Protein AF-A0A963W3G0-F1 (afdb_monomer)

Sequence (109 aa):
GGFVLVPAMLYILGMSASVVVGTSLYQILFVTMATTMMHALTTKAVDILLAALLLIGSVTGAQLGARFAQKVSPVRLRLVLAVIVLLIAMRLAVGLGYRPDEIYTVMPL

Foldseek 3Di:
DCVVQQCCCCPVVVDDNVVSVVVVVVVCVVVVVVVVVVCCVPVVPDDPVVVVVCVVCVVVCVVVVVVVCVVDDPVVVVVVVVVVVVVVVVVVVVVVVDDDPDPDPDDDD

Radius of gyration: 18.79 Å; Cα contacts (8 Å, |Δi|>4): 23; chains: 1; bounding box: 39×35×51 Å

pLDDT: mean 82.78, std 11.28, range [47.34, 95.75]

Solvent-accessible surface area (backbone atoms only — not comparable to full-atom values): 6488 Å² total; per-residue (Å²): 117,59,88,63,51,50,54,44,40,45,73,74,68,64,45,56,71,69,56,52,54,51,56,50,52,55,52,47,52,56,52,50,51,54,53,50,52,52,47,45,72,74,67,64,75,70,57,63,67,61,48,49,53,49,49,56,51,48,56,52,49,50,55,53,48,52,60,50,56,72,75,46,58,70,68,59,55,51,50,53,52,52,52,54,52,50,52,52,51,49,51,50,57,49,56,74,72,44,81,73,93,73,91,70,89,78,78,81,131

Mean predicted aligned error: 9.64 Å

Secondary structure (DSSP, 8-state):
-HHHHHHHHHHTS---HHHHHHHHHHHHHHHHHHHHHHHHHHH----HHHHHHHHHHHHHHHHHHHHHHHHS-HHHHHHHHHHHHHHHHHHHHHHHHSPPS--------

Structure (mmCIF, N/CA/C/O backbone):
data_AF-A0A963W3G0-F1
#
_entry.id   AF-A0A963W3G0-F1
#
loop_
_atom_site.group_PDB
_atom_site.id
_atom_site.type_symbol
_atom_site.label_atom_id
_atom_site.label_alt_id
_atom_site.label_comp_id
_atom_site.label_asym_id
_atom_site.label_entity_id
_atom_site.label_seq_id
_atom_site.pdbx_PDB_ins_code
_atom_site.Cartn_x
_atom_site.Cartn_y
_atom_site.Cartn_z
_atom_site.occupancy
_atom_site.B_iso_or_equiv
_atom_site.auth_seq_id
_atom_site.auth_comp_id
_atom_site.auth_asym_id
_atom_site.auth_atom_id
_atom_site.pdbx_PDB_model_num
ATOM 1 N N . GLY A 1 1 ? 5.338 -6.762 1.435 1.00 49.53 1 GLY A N 1
ATOM 2 C CA . GLY A 1 1 ? 5.755 -7.316 2.741 1.00 49.53 1 GLY A CA 1
ATOM 3 C C . GLY A 1 1 ? 4.674 -7.254 3.813 1.00 49.53 1 GLY A C 1
ATOM 4 O O . GLY A 1 1 ? 4.449 -8.250 4.486 1.00 49.53 1 GLY A O 1
ATOM 5 N N . GLY A 1 2 ? 3.991 -6.114 3.982 1.00 62.75 2 GLY A N 1
ATOM 6 C CA . GLY A 1 2 ? 3.121 -5.870 5.145 1.00 62.75 2 GLY A CA 1
ATOM 7 C C . GLY A 1 2 ? 1.864 -6.740 5.281 1.00 62.75 2 GLY A C 1
ATOM 8 O O . GLY A 1 2 ? 1.450 -6.988 6.403 1.00 62.75 2 GLY A O 1
ATOM 9 N N . PHE A 1 3 ? 1.271 -7.249 4.193 1.00 66.12 3 PHE A N 1
ATOM 10 C CA . PHE A 1 3 ? 0.030 -8.042 4.286 1.00 66.12 3 PHE A CA 1
ATOM 11 C C . PHE A 1 3 ? 0.184 -9.326 5.117 1.00 66.12 3 PHE A C 1
ATOM 13 O O . PHE A 1 3 ? -0.758 -9.724 5.790 1.00 66.12 3 PHE A O 1
ATOM 20 N N . VAL A 1 4 ? 1.372 -9.939 5.114 1.00 74.00 4 VAL A N 1
ATOM 21 C CA . VAL A 1 4 ? 1.679 -11.126 5.935 1.00 74.00 4 VAL A CA 1
ATOM 22 C C . VAL A 1 4 ? 2.308 -10.722 7.270 1.00 74.00 4 VAL A C 1
ATOM 24 O O . VAL A 1 4 ? 1.971 -11.272 8.316 1.00 74.00 4 VAL A O 1
ATOM 27 N N . LEU A 1 5 ? 3.190 -9.720 7.248 1.00 75.69 5 LEU A N 1
ATOM 28 C CA . LEU A 1 5 ? 3.944 -9.292 8.425 1.00 75.69 5 LEU A CA 1
ATOM 29 C C . LEU A 1 5 ? 3.060 -8.617 9.490 1.00 75.69 5 LEU A C 1
ATOM 31 O O . LEU A 1 5 ? 3.245 -8.853 10.679 1.00 75.69 5 LEU A O 1
ATOM 35 N N . VAL A 1 6 ? 2.075 -7.810 9.079 1.00 77.75 6 VAL A N 1
ATOM 36 C CA . VAL A 1 6 ? 1.189 -7.073 9.996 1.00 77.75 6 VAL A CA 1
ATOM 37 C C . VAL A 1 6 ? 0.292 -8.023 10.809 1.00 77.75 6 VAL A C 1
ATOM 39 O O . VAL A 1 6 ? 0.267 -7.882 12.032 1.00 77.75 6 VAL A O 1
ATOM 42 N N . PRO A 1 7 ? -0.396 -9.024 10.214 1.00 72.69 7 PRO A N 1
ATOM 43 C CA . PRO A 1 7 ? -1.116 -10.039 10.982 1.00 72.69 7 PRO A CA 1
ATOM 44 C C . PRO A 1 7 ? -0.207 -10.868 11.890 1.00 72.69 7 PRO A C 1
ATOM 46 O O . PRO A 1 7 ? -0.580 -11.117 13.030 1.00 72.69 7 PRO A O 1
ATOM 49 N N . ALA A 1 8 ? 0.982 -11.266 11.425 1.00 82.69 8 ALA A N 1
ATOM 50 C CA . ALA A 1 8 ? 1.923 -12.020 12.251 1.00 82.69 8 ALA A CA 1
ATOM 51 C C . ALA A 1 8 ? 2.319 -11.226 13.508 1.00 82.69 8 ALA A C 1
ATOM 53 O O . ALA A 1 8 ? 2.264 -11.735 14.622 1.00 82.69 8 ALA A O 1
ATOM 54 N N . MET A 1 9 ? 2.632 -9.941 13.358 1.00 80.50 9 MET A N 1
ATOM 55 C CA . MET A 1 9 ? 2.996 -9.079 14.482 1.00 80.50 9 MET A CA 1
ATOM 56 C C . MET A 1 9 ? 1.834 -8.792 15.446 1.00 80.50 9 MET A C 1
ATOM 58 O O . MET A 1 9 ? 2.045 -8.737 16.656 1.00 80.50 9 MET A O 1
ATOM 62 N N . LEU A 1 10 ? 0.612 -8.639 14.929 1.00 79.62 10 LEU A N 1
ATOM 63 C CA . LEU A 1 10 ? -0.584 -8.408 15.745 1.00 79.62 10 LEU A CA 1
ATOM 64 C C . LEU A 1 10 ? -1.047 -9.666 16.489 1.00 79.62 10 LEU A C 1
ATOM 66 O O . LEU A 1 10 ? -1.364 -9.592 17.671 1.00 79.62 10 LEU A O 1
ATOM 70 N N . TYR A 1 11 ? -1.117 -10.807 15.799 1.00 79.38 11 TYR A N 1
ATOM 71 C CA . TYR A 1 11 ? -1.725 -12.027 16.337 1.00 79.38 11 TYR A CA 1
ATOM 72 C C . TYR A 1 11 ? -0.720 -12.980 16.989 1.00 79.38 11 TYR A C 1
ATOM 74 O O . TYR A 1 11 ? -1.096 -13.670 17.929 1.00 79.38 11 TYR A O 1
ATOM 82 N N . ILE A 1 12 ? 0.533 -13.034 16.516 1.00 83.19 12 ILE A N 1
ATOM 83 C CA . ILE A 1 12 ? 1.558 -13.955 17.049 1.00 83.19 12 ILE A CA 1
ATOM 84 C C . ILE A 1 12 ? 2.390 -13.268 18.135 1.00 83.19 12 ILE A C 1
ATOM 86 O O . ILE A 1 12 ? 2.603 -13.837 19.198 1.00 83.19 12 ILE A O 1
ATOM 90 N N . LEU A 1 13 ? 2.852 -12.040 17.879 1.00 80.31 13 LEU A N 1
ATOM 91 C CA . LEU A 1 13 ? 3.719 -11.289 18.802 1.00 80.31 13 LEU A CA 1
ATOM 92 C C . LEU A 1 13 ? 2.944 -10.414 19.803 1.00 80.31 13 LEU A C 1
ATOM 94 O O . LEU A 1 13 ? 3.548 -9.881 20.729 1.00 80.31 13 LEU A O 1
ATOM 98 N N . GLY A 1 14 ? 1.629 -10.243 19.625 1.00 77.31 14 GLY A N 1
ATOM 99 C CA . GLY A 1 14 ? 0.771 -9.491 20.552 1.00 77.31 14 GLY A CA 1
ATOM 100 C C . GLY A 1 14 ? 1.100 -7.997 20.671 1.00 77.31 14 GLY A C 1
ATOM 101 O O . GLY A 1 14 ? 0.722 -7.360 21.653 1.00 77.31 14 GLY A O 1
ATOM 102 N N . MET A 1 15 ? 1.818 -7.419 19.702 1.00 82.75 15 MET A N 1
ATOM 103 C CA . MET A 1 15 ? 2.184 -6.001 19.727 1.00 82.75 15 MET A CA 1
ATOM 104 C C . MET A 1 15 ? 0.981 -5.100 19.420 1.00 82.75 15 MET A C 1
ATOM 106 O O . MET A 1 15 ? 0.103 -5.447 18.628 1.00 82.75 15 MET A O 1
ATOM 110 N N . SER A 1 16 ? 0.961 -3.897 20.000 1.00 80.88 16 SER A N 1
ATOM 111 C CA . SER A 1 16 ? -0.076 -2.904 19.710 1.00 80.88 16 SER A CA 1
ATOM 112 C C . SER A 1 16 ? -0.006 -2.433 18.252 1.00 80.88 16 SER A C 1
ATOM 114 O O . SER A 1 16 ? 1.069 -2.274 17.668 1.00 80.88 16 SER A O 1
ATOM 116 N N . ALA A 1 17 ? -1.170 -2.184 17.645 1.00 77.44 17 ALA A N 1
ATOM 117 C CA . ALA A 1 17 ? -1.266 -1.870 16.217 1.00 77.44 17 ALA A CA 1
ATOM 118 C C . ALA A 1 17 ? -0.448 -0.639 15.794 1.00 77.44 17 ALA A C 1
ATOM 120 O O . ALA A 1 17 ? 0.096 -0.616 14.693 1.00 77.44 17 ALA A O 1
ATOM 121 N N . SER A 1 18 ? -0.313 0.360 16.668 1.00 77.69 18 SER A N 1
ATOM 1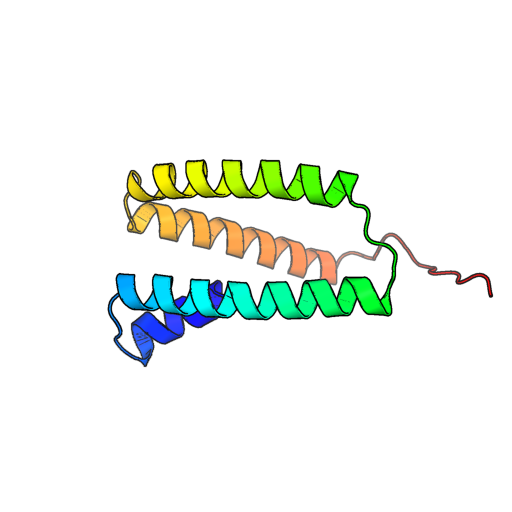22 C CA . SER A 1 18 ? 0.508 1.548 16.412 1.00 77.69 18 SER A CA 1
ATOM 123 C C . SER A 1 18 ? 1.997 1.216 16.279 1.00 77.69 18 SER A C 1
ATOM 125 O O . SER A 1 18 ? 2.659 1.741 15.384 1.00 77.69 18 SER A O 1
ATOM 127 N N . VAL A 1 19 ? 2.515 0.309 17.112 1.00 84.00 19 VAL A N 1
ATOM 128 C CA . VAL A 1 19 ? 3.923 -0.115 17.079 1.00 84.00 19 VAL A CA 1
ATOM 129 C C . VAL A 1 19 ? 4.208 -0.927 15.817 1.00 84.00 19 VAL A C 1
ATOM 131 O O . VAL A 1 19 ? 5.201 -0.672 15.143 1.00 84.00 19 VAL A O 1
ATOM 134 N N . VAL A 1 20 ? 3.304 -1.836 15.438 1.00 85.12 20 VAL A N 1
ATOM 135 C CA . VAL A 1 20 ? 3.431 -2.667 14.224 1.00 85.12 20 VAL A CA 1
ATOM 136 C C . VAL A 1 20 ? 3.475 -1.825 12.946 1.00 85.12 20 VAL A C 1
ATOM 138 O O . VAL A 1 20 ? 4.262 -2.092 12.033 1.00 85.12 20 VAL A O 1
ATOM 141 N N . VAL A 1 21 ? 2.637 -0.790 12.863 1.00 83.19 21 VAL A N 1
ATOM 142 C CA . VAL A 1 21 ? 2.637 0.117 11.707 1.00 83.19 21 VAL A CA 1
ATOM 143 C C . VAL A 1 21 ? 3.958 0.887 11.633 1.00 83.19 21 VAL A C 1
ATOM 145 O O . VAL A 1 21 ? 4.552 0.965 10.561 1.00 83.19 21 VAL A O 1
ATOM 148 N N . GLY A 1 22 ? 4.462 1.396 12.761 1.00 85.88 22 GLY A N 1
ATOM 149 C CA . GLY A 1 22 ? 5.737 2.114 12.800 1.00 85.88 22 GLY A CA 1
ATOM 150 C C . GLY A 1 22 ? 6.937 1.248 12.399 1.00 85.88 22 GLY A C 1
ATOM 151 O O . GLY A 1 22 ? 7.717 1.637 11.529 1.00 85.88 22 GLY A O 1
ATOM 152 N N . THR A 1 23 ? 7.068 0.052 12.983 1.00 88.88 23 THR A N 1
ATOM 153 C CA . THR A 1 23 ? 8.205 -0.851 12.722 1.00 88.88 23 THR A CA 1
ATOM 154 C C . THR A 1 23 ? 8.233 -1.347 11.278 1.00 88.88 23 THR A C 1
ATOM 156 O O . THR A 1 23 ? 9.293 -1.377 10.651 1.00 88.88 23 THR A O 1
ATOM 159 N N . SER A 1 24 ? 7.071 -1.682 10.715 1.00 85.75 24 SER A N 1
ATOM 160 C CA . SER A 1 24 ? 6.974 -2.133 9.325 1.00 85.75 24 SER A CA 1
ATOM 161 C C . SER A 1 24 ? 7.271 -1.019 8.317 1.00 85.75 24 SER A C 1
ATOM 163 O O . SER A 1 24 ? 7.955 -1.277 7.328 1.00 85.75 24 SER A O 1
ATOM 165 N N . LEU A 1 25 ? 6.830 0.220 8.565 1.00 87.69 25 LEU A N 1
ATOM 166 C CA . LEU A 1 25 ? 7.164 1.364 7.708 1.00 87.69 25 LEU A CA 1
ATOM 167 C C . LEU A 1 25 ? 8.664 1.664 7.718 1.00 87.69 25 LEU A C 1
ATOM 169 O O . LEU A 1 25 ? 9.248 1.871 6.654 1.00 87.69 25 LEU A O 1
ATOM 173 N N . TYR A 1 26 ? 9.291 1.622 8.895 1.00 90.25 26 TYR A N 1
ATOM 174 C CA . TYR A 1 26 ? 10.738 1.773 9.021 1.00 90.25 26 TYR A CA 1
ATOM 175 C C . TYR A 1 26 ? 11.477 0.707 8.205 1.00 90.25 26 TYR A C 1
ATOM 177 O O . TYR A 1 26 ? 12.308 1.034 7.362 1.00 90.25 26 TYR A O 1
ATOM 185 N N . GLN A 1 27 ? 11.118 -0.569 8.375 1.00 91.00 27 GLN A N 1
ATOM 186 C CA . GLN A 1 27 ? 11.711 -1.664 7.607 1.00 91.00 27 GLN A CA 1
ATOM 187 C C . GLN A 1 27 ? 11.540 -1.461 6.091 1.00 91.00 27 GLN A C 1
ATOM 189 O O . GLN A 1 27 ? 12.496 -1.619 5.331 1.00 91.00 27 GLN A O 1
ATOM 194 N N . ILE A 1 28 ? 10.328 -1.126 5.638 1.00 90.31 28 ILE A N 1
ATOM 195 C CA . ILE A 1 28 ? 10.027 -0.944 4.213 1.00 90.31 28 ILE A CA 1
ATOM 196 C C . ILE A 1 28 ? 10.878 0.181 3.622 1.00 90.31 28 ILE A C 1
ATOM 198 O O . ILE A 1 28 ? 11.381 0.016 2.513 1.00 90.31 28 ILE A O 1
ATOM 202 N N . LEU A 1 29 ? 11.098 1.282 4.344 1.00 91.62 29 LEU A N 1
ATOM 203 C CA . LEU A 1 29 ? 11.931 2.392 3.876 1.00 91.62 29 LEU A CA 1
ATOM 204 C C . LEU A 1 29 ? 13.364 1.939 3.563 1.00 91.62 29 LEU A C 1
ATOM 206 O O . LEU A 1 29 ? 13.869 2.209 2.476 1.00 91.62 29 LEU A O 1
ATOM 210 N N . PHE A 1 30 ? 14.001 1.188 4.463 1.00 93.50 30 PHE A N 1
ATOM 211 C CA . PHE A 1 30 ? 15.366 0.699 4.233 1.00 93.50 30 PHE A CA 1
ATOM 212 C C . PHE A 1 30 ? 15.435 -0.328 3.100 1.00 93.50 30 PHE A C 1
ATOM 214 O O . PHE A 1 30 ? 16.316 -0.253 2.245 1.00 93.50 30 PHE A O 1
ATOM 221 N N . VAL A 1 31 ? 14.482 -1.263 3.053 1.00 92.44 31 VAL A N 1
ATOM 222 C CA . VAL A 1 31 ? 14.435 -2.291 2.002 1.00 92.44 31 VAL A CA 1
ATOM 223 C C . VAL A 1 31 ? 14.206 -1.662 0.626 1.00 92.44 31 VAL A C 1
ATOM 225 O O . VAL A 1 31 ? 14.880 -2.022 -0.339 1.00 92.44 31 VAL A O 1
ATOM 228 N N . THR A 1 32 ? 13.278 -0.710 0.519 1.00 91.00 32 THR A N 1
ATOM 229 C CA . THR A 1 32 ? 12.981 -0.019 -0.74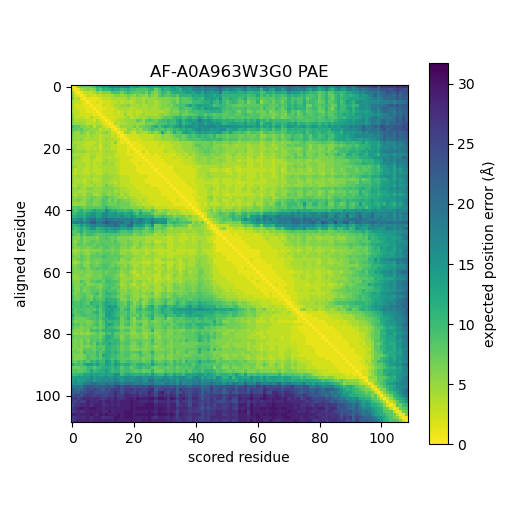6 1.00 91.00 32 THR A CA 1
ATOM 230 C C . THR A 1 32 ? 14.144 0.854 -1.200 1.00 91.00 32 THR A C 1
ATOM 232 O O . THR A 1 32 ? 14.484 0.835 -2.379 1.00 91.00 32 THR A O 1
ATOM 235 N N . MET A 1 33 ? 14.828 1.544 -0.284 1.00 91.62 33 MET A N 1
ATOM 236 C CA . MET A 1 33 ? 16.034 2.311 -0.606 1.00 91.62 33 MET A CA 1
ATOM 237 C C . MET A 1 33 ? 17.155 1.412 -1.147 1.00 91.62 33 MET A C 1
ATOM 239 O O . MET A 1 33 ? 17.700 1.686 -2.216 1.00 91.62 33 MET A O 1
ATOM 243 N N . ALA A 1 34 ? 17.462 0.308 -0.457 1.00 92.94 34 ALA A N 1
ATOM 244 C CA . ALA A 1 34 ? 18.506 -0.624 -0.879 1.00 92.94 34 ALA A CA 1
ATOM 245 C C . ALA A 1 34 ? 18.190 -1.271 -2.237 1.00 92.94 34 ALA A C 1
ATOM 247 O O . ALA A 1 34 ? 19.050 -1.322 -3.115 1.00 92.94 34 ALA A O 1
ATOM 248 N N . THR A 1 35 ? 16.948 -1.721 -2.438 1.00 90.00 35 THR A N 1
ATOM 249 C CA . THR A 1 35 ? 16.508 -2.313 -3.714 1.00 90.00 35 THR A CA 1
ATOM 250 C C . THR A 1 35 ? 16.508 -1.299 -4.854 1.00 90.00 35 THR A C 1
ATOM 252 O O . THR A 1 35 ? 16.965 -1.629 -5.945 1.00 90.00 35 THR A O 1
ATOM 255 N N . THR A 1 36 ? 16.093 -0.054 -4.605 1.00 89.44 36 THR A N 1
ATOM 256 C CA . THR A 1 36 ? 16.135 1.025 -5.607 1.00 89.44 36 THR A CA 1
ATOM 257 C C . THR A 1 36 ? 17.571 1.344 -6.011 1.00 89.44 36 THR A C 1
ATOM 259 O O . THR A 1 36 ? 17.868 1.430 -7.199 1.00 89.44 36 THR A O 1
ATOM 262 N N . MET A 1 37 ? 18.485 1.460 -5.044 1.00 88.75 37 MET A N 1
ATOM 263 C CA . MET A 1 37 ? 19.897 1.722 -5.324 1.00 88.75 37 MET A CA 1
ATOM 264 C C . MET A 1 37 ? 20.545 0.563 -6.092 1.00 88.75 37 MET A C 1
ATOM 266 O O . MET A 1 37 ? 21.212 0.787 -7.098 1.00 88.75 37 MET A O 1
ATOM 270 N N . MET A 1 38 ? 20.286 -0.682 -5.682 1.00 89.25 38 MET A N 1
ATOM 271 C CA . MET A 1 38 ? 20.735 -1.879 -6.404 1.00 89.25 38 MET A CA 1
ATOM 272 C C . MET A 1 38 ? 20.208 -1.909 -7.843 1.00 89.25 38 MET A C 1
ATOM 274 O O . MET A 1 38 ? 20.958 -2.215 -8.769 1.00 89.25 38 MET A O 1
ATOM 278 N N . HIS A 1 39 ? 18.939 -1.559 -8.055 1.00 87.00 39 HIS A N 1
ATOM 279 C CA . HIS A 1 39 ? 18.337 -1.517 -9.386 1.00 87.00 39 HIS A CA 1
ATOM 280 C C . HIS A 1 39 ? 18.950 -0.412 -10.259 1.00 87.00 39 HIS A C 1
ATOM 282 O O . HIS A 1 39 ? 19.310 -0.660 -11.411 1.00 87.00 39 HIS A O 1
ATOM 288 N N . ALA A 1 40 ? 19.162 0.776 -9.687 1.00 85.50 40 ALA A N 1
ATOM 289 C CA . ALA A 1 40 ? 19.793 1.900 -10.370 1.00 85.50 40 ALA A CA 1
ATOM 290 C C . ALA A 1 40 ? 21.230 1.585 -10.816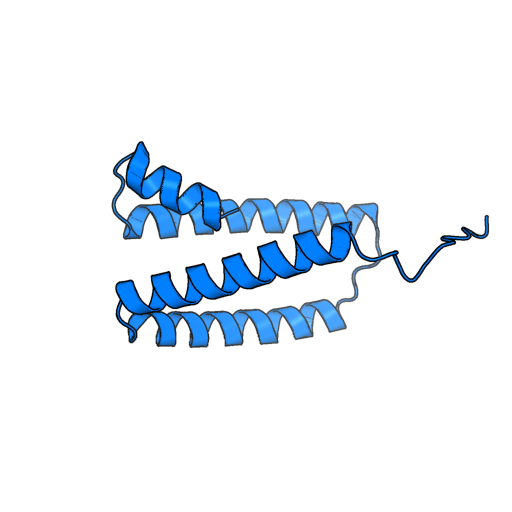 1.00 85.50 40 ALA A C 1
ATOM 292 O O . ALA A 1 40 ? 21.626 1.941 -11.925 1.00 85.50 40 ALA A O 1
ATOM 293 N N . LEU A 1 41 ? 21.996 0.880 -9.978 1.00 84.50 41 LEU A N 1
ATOM 294 C CA . LEU A 1 41 ? 23.390 0.531 -10.260 1.00 84.50 41 LEU A CA 1
ATOM 295 C C . LEU A 1 41 ? 23.533 -0.634 -11.250 1.00 84.50 41 LEU A C 1
ATOM 297 O O . LEU A 1 41 ? 24.435 -0.607 -12.086 1.00 84.50 41 LEU A O 1
ATOM 301 N N . THR A 1 42 ? 22.664 -1.646 -11.170 1.00 82.69 42 THR A N 1
ATOM 302 C CA . THR A 1 42 ? 22.747 -2.844 -12.027 1.00 82.69 42 THR A CA 1
ATOM 303 C C . THR A 1 42 ? 22.141 -2.621 -13.405 1.00 82.69 42 THR A C 1
ATOM 305 O O . THR A 1 42 ? 22.745 -2.988 -14.407 1.00 82.69 42 THR A O 1
ATOM 308 N N . THR A 1 43 ? 20.958 -2.007 -13.468 1.00 78.06 43 THR A N 1
ATOM 309 C CA . THR A 1 43 ? 20.171 -1.923 -14.707 1.00 78.06 43 THR A CA 1
ATOM 310 C C . THR A 1 43 ? 20.435 -0.612 -15.454 1.00 78.06 43 THR A C 1
ATOM 312 O O . THR A 1 43 ? 20.209 -0.546 -16.657 1.00 78.06 43 THR A O 1
ATOM 315 N N . LYS A 1 44 ? 20.925 0.438 -14.766 1.00 72.81 44 LYS A N 1
ATOM 316 C CA . LYS A 1 44 ? 21.208 1.798 -15.291 1.00 72.81 44 LYS A CA 1
ATOM 317 C C . LYS A 1 44 ? 20.061 2.480 -16.065 1.00 72.81 44 LYS A C 1
ATOM 319 O O . LYS A 1 44 ? 20.226 3.603 -16.527 1.00 72.81 44 LYS A O 1
ATOM 324 N N . ALA A 1 45 ? 18.892 1.852 -16.158 1.00 72.19 45 ALA A N 1
ATOM 325 C CA . ALA A 1 45 ? 17.703 2.325 -16.857 1.00 72.19 45 ALA A CA 1
ATOM 326 C C . ALA A 1 45 ? 16.710 2.967 -15.876 1.00 72.19 45 ALA A C 1
ATOM 328 O O . ALA A 1 45 ? 15.566 2.535 -15.753 1.00 72.19 45 ALA A O 1
ATOM 329 N N . VAL A 1 46 ? 17.159 3.977 -15.125 1.00 77.38 46 VAL A N 1
ATOM 330 C CA . VAL A 1 46 ? 16.260 4.738 -14.247 1.00 77.38 46 VAL A CA 1
ATOM 331 C C . VAL A 1 46 ? 15.709 5.925 -15.021 1.00 77.38 46 VAL A C 1
ATOM 333 O O . VAL A 1 46 ? 16.406 6.916 -15.234 1.00 77.38 46 VAL A O 1
ATOM 336 N N . ASP A 1 47 ? 14.444 5.833 -15.419 1.00 88.25 47 ASP A N 1
ATOM 337 C CA . ASP A 1 47 ? 13.711 6.978 -15.949 1.00 88.25 47 ASP A CA 1
ATOM 338 C C . ASP A 1 47 ? 13.329 7.916 -14.794 1.00 88.25 47 ASP A C 1
ATOM 340 O O . ASP A 1 47 ? 12.423 7.647 -14.000 1.00 88.25 47 ASP A O 1
ATOM 344 N N . ILE A 1 48 ? 14.060 9.025 -14.694 1.00 86.12 48 ILE A N 1
ATOM 345 C CA . ILE A 1 48 ? 13.883 10.029 -13.642 1.00 86.12 48 ILE A CA 1
ATOM 346 C C . ILE A 1 48 ? 12.534 10.747 -13.765 1.00 86.12 48 ILE A C 1
ATOM 348 O O . ILE A 1 48 ? 11.945 11.104 -12.744 1.00 86.12 48 ILE A O 1
ATOM 352 N N . LEU A 1 49 ? 12.015 10.936 -14.982 1.00 91.44 49 LEU A N 1
ATOM 353 C CA . LEU A 1 49 ? 10.721 11.581 -15.189 1.00 91.44 49 LEU A CA 1
ATOM 354 C C . LEU A 1 49 ? 9.593 10.672 -14.697 1.00 91.44 49 LEU A C 1
ATOM 356 O O . LEU A 1 49 ? 8.730 11.117 -13.938 1.00 91.44 49 LEU A O 1
ATOM 360 N N . LEU A 1 50 ? 9.632 9.391 -15.069 1.00 90.62 50 LEU A N 1
ATOM 361 C CA . LEU A 1 50 ? 8.669 8.408 -14.577 1.00 90.62 50 LEU A CA 1
ATOM 362 C C . LEU A 1 50 ? 8.765 8.257 -13.054 1.00 90.62 50 LEU A C 1
ATOM 364 O O . LEU A 1 50 ? 7.740 8.253 -12.372 1.00 90.62 50 LEU A O 1
ATOM 368 N N . ALA A 1 51 ? 9.981 8.197 -12.506 1.00 89.06 51 ALA A N 1
ATOM 369 C CA . ALA A 1 51 ? 10.197 8.139 -11.064 1.00 89.06 51 ALA A CA 1
ATOM 370 C C . ALA A 1 51 ? 9.598 9.360 -10.346 1.00 89.06 51 ALA A C 1
ATOM 372 O O . ALA A 1 51 ? 8.916 9.199 -9.334 1.00 89.06 51 ALA A O 1
ATOM 373 N N . ALA A 1 52 ? 9.784 10.569 -10.882 1.00 91.12 52 ALA A N 1
ATOM 374 C CA . ALA A 1 52 ? 9.209 11.789 -10.322 1.00 91.12 52 ALA A CA 1
ATOM 375 C C . ALA A 1 52 ? 7.671 11.776 -10.362 1.00 91.12 52 ALA A C 1
ATOM 377 O O . ALA A 1 52 ? 7.025 12.078 -9.356 1.00 91.12 52 ALA A O 1
ATOM 378 N N . LEU A 1 53 ? 7.074 11.366 -11.487 1.00 94.56 53 LEU A N 1
ATOM 379 C CA . LEU A 1 53 ? 5.620 11.238 -11.623 1.00 94.56 53 LEU A CA 1
ATOM 380 C C . LEU A 1 53 ? 5.044 10.217 -10.631 1.00 94.56 53 LEU A C 1
ATOM 382 O O . LEU A 1 53 ? 4.049 10.494 -9.955 1.00 94.56 53 LEU A O 1
ATOM 386 N N . LEU A 1 54 ? 5.698 9.060 -10.492 1.00 93.56 54 LEU A N 1
ATOM 387 C CA . LEU A 1 54 ? 5.307 8.023 -9.539 1.00 93.56 54 LEU A CA 1
ATOM 388 C C . LEU A 1 54 ? 5.470 8.485 -8.090 1.00 93.56 54 LEU A C 1
ATOM 390 O O . LEU A 1 54 ? 4.609 8.185 -7.265 1.00 93.56 54 LEU A O 1
ATOM 394 N N . LEU A 1 55 ? 6.522 9.238 -7.761 1.00 92.38 55 LEU A N 1
ATOM 395 C CA . LEU A 1 55 ? 6.710 9.805 -6.423 1.00 92.38 55 LEU A CA 1
ATOM 396 C C . LEU A 1 55 ? 5.586 10.778 -6.069 1.00 92.38 55 LEU A C 1
ATOM 398 O O . LEU A 1 55 ? 4.967 10.635 -5.018 1.00 92.38 55 LEU A O 1
ATOM 402 N N . ILE A 1 56 ? 5.261 11.719 -6.956 1.00 95.75 56 ILE A N 1
ATOM 403 C CA . ILE A 1 56 ? 4.191 12.695 -6.709 1.00 95.75 56 ILE A CA 1
ATOM 404 C C . ILE A 1 56 ? 2.842 11.981 -6.549 1.00 95.75 56 ILE A C 1
ATOM 406 O O . ILE A 1 56 ? 2.120 12.225 -5.576 1.00 95.75 56 ILE A O 1
ATOM 410 N N . GLY A 1 57 ? 2.517 11.064 -7.463 1.00 95.56 57 GLY A N 1
ATOM 411 C CA . GLY A 1 57 ? 1.274 10.296 -7.419 1.00 95.56 57 GLY A CA 1
ATOM 412 C C . GLY A 1 57 ? 1.163 9.409 -6.176 1.00 95.56 57 GLY A C 1
ATOM 413 O O . GLY A 1 57 ? 0.136 9.424 -5.498 1.00 95.56 57 GLY A O 1
ATOM 414 N N . SER A 1 58 ? 2.227 8.678 -5.832 1.00 93.19 58 SER A N 1
ATOM 415 C CA . SER A 1 58 ? 2.238 7.765 -4.682 1.00 93.19 58 SER A CA 1
ATOM 416 C C . SER A 1 58 ? 2.183 8.505 -3.349 1.00 93.19 58 SER A C 1
ATOM 418 O O . SER A 1 58 ? 1.397 8.120 -2.488 1.00 93.19 58 SER A O 1
ATOM 420 N N . VAL A 1 59 ? 2.940 9.593 -3.178 1.00 93.94 59 VAL A N 1
ATOM 421 C CA . VAL A 1 59 ? 2.941 10.388 -1.941 1.00 93.94 59 VAL A CA 1
ATOM 422 C C . VAL A 1 59 ? 1.585 11.055 -1.729 1.00 93.94 59 VAL A C 1
ATOM 424 O O . VAL A 1 59 ? 1.044 11.022 -0.622 1.00 93.94 59 VAL A O 1
ATOM 427 N N . THR A 1 60 ? 1.002 11.620 -2.785 1.00 95.69 60 THR A N 1
ATOM 428 C CA . THR A 1 60 ? -0.307 12.280 -2.700 1.00 95.69 60 THR A CA 1
ATOM 429 C C . THR A 1 60 ? -1.412 11.250 -2.452 1.00 95.69 60 THR A C 1
ATOM 431 O O . THR A 1 60 ? -2.213 11.401 -1.529 1.00 95.69 60 THR A O 1
ATOM 434 N N . GLY A 1 61 ? -1.407 10.145 -3.203 1.00 94.44 61 GLY A N 1
ATOM 435 C CA . GLY A 1 61 ? -2.359 9.048 -3.042 1.00 94.44 61 GLY A CA 1
ATOM 436 C C . GLY A 1 61 ? -2.278 8.376 -1.670 1.00 94.44 61 GLY A C 1
ATOM 437 O O . GLY A 1 6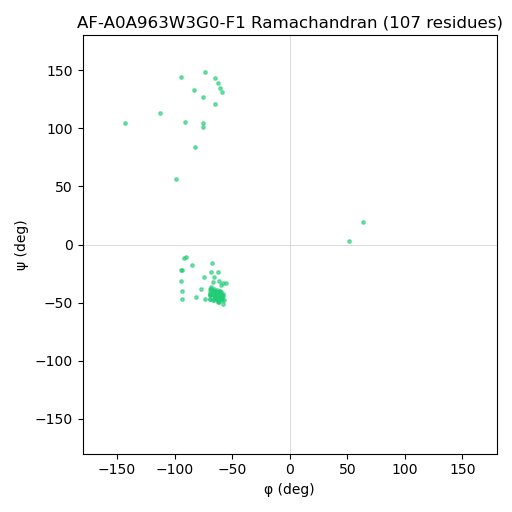1 ? -3.312 8.132 -1.050 1.00 94.44 61 GLY A O 1
ATOM 438 N N . ALA A 1 62 ? -1.073 8.133 -1.146 1.00 90.75 62 ALA A N 1
ATOM 439 C CA . ALA A 1 62 ? -0.876 7.533 0.172 1.00 90.75 62 ALA A CA 1
ATOM 440 C C . ALA A 1 62 ? -1.383 8.443 1.297 1.00 90.75 62 ALA A C 1
ATOM 442 O O . ALA A 1 62 ? -2.037 7.962 2.222 1.00 90.75 62 ALA A O 1
ATOM 443 N N . GLN A 1 63 ? -1.144 9.756 1.210 1.00 93.62 63 GLN A N 1
ATOM 444 C CA . GLN A 1 63 ? -1.637 10.712 2.203 1.00 93.62 63 GLN A CA 1
ATOM 445 C C . GLN A 1 63 ? -3.167 10.810 2.206 1.00 93.62 63 GLN A C 1
ATOM 447 O O . GLN A 1 63 ? -3.788 10.729 3.271 1.00 93.62 63 GLN A O 1
ATOM 452 N N . LEU A 1 64 ? -3.792 10.949 1.029 1.00 94.12 64 LEU A N 1
ATOM 453 C CA . LEU A 1 64 ? -5.254 10.962 0.927 1.00 94.12 64 LEU A CA 1
ATOM 454 C C . LEU A 1 64 ? -5.857 9.625 1.371 1.00 94.12 64 LEU A C 1
ATOM 456 O O . LEU A 1 64 ? -6.820 9.611 2.138 1.00 94.12 64 LEU A O 1
ATOM 460 N N . GLY A 1 65 ? -5.266 8.511 0.941 1.00 89.44 65 GLY A N 1
ATOM 461 C CA . GLY A 1 65 ? -5.690 7.165 1.308 1.00 89.44 65 GLY A CA 1
ATOM 462 C C . GLY A 1 65 ? -5.618 6.924 2.813 1.00 89.44 65 GLY A C 1
ATOM 463 O O . GLY A 1 65 ? -6.586 6.440 3.393 1.00 89.44 65 GLY A O 1
ATOM 464 N N . ALA A 1 66 ? -4.528 7.329 3.473 1.00 87.81 66 ALA A N 1
ATOM 465 C CA . ALA A 1 66 ? -4.380 7.212 4.924 1.00 87.81 66 ALA A CA 1
ATOM 466 C C . ALA A 1 66 ? -5.434 8.040 5.673 1.00 87.81 66 ALA A C 1
ATOM 468 O O . ALA A 1 66 ? -6.072 7.541 6.602 1.00 87.81 66 ALA A O 1
ATOM 469 N N . ARG A 1 67 ? -5.682 9.281 5.233 1.00 89.94 67 ARG A N 1
ATOM 470 C CA . ARG A 1 67 ? -6.729 10.136 5.813 1.00 89.94 67 ARG A CA 1
ATOM 471 C C . ARG A 1 67 ? -8.125 9.552 5.635 1.00 89.94 67 ARG A C 1
ATOM 473 O O . ARG A 1 67 ? -8.946 9.649 6.544 1.00 89.94 67 ARG A O 1
ATOM 480 N N . PHE A 1 68 ? -8.408 8.957 4.481 1.00 89.25 68 PHE A N 1
ATOM 481 C CA . PHE A 1 68 ? -9.687 8.301 4.233 1.00 89.25 68 PHE A CA 1
ATOM 482 C C . PHE A 1 68 ? -9.836 7.024 5.069 1.00 89.25 68 PHE A C 1
ATOM 484 O O . PHE A 1 68 ? -10.865 6.825 5.708 1.00 89.25 68 PHE A O 1
ATOM 491 N N . ALA A 1 69 ? -8.786 6.204 5.144 1.00 85.25 69 ALA A N 1
ATOM 492 C CA . ALA A 1 69 ? -8.772 4.962 5.910 1.00 85.25 69 ALA A CA 1
ATOM 493 C C . ALA A 1 69 ? -9.031 5.186 7.409 1.00 85.25 69 ALA A C 1
ATOM 495 O O . ALA A 1 69 ? -9.709 4.373 8.028 1.00 85.25 69 ALA A O 1
ATOM 496 N N . GLN A 1 70 ? -8.564 6.304 7.978 1.00 85.19 70 GLN A N 1
ATOM 497 C CA . GLN A 1 70 ? -8.838 6.670 9.374 1.00 85.19 70 GLN A CA 1
ATOM 498 C C . GLN A 1 70 ? -10.306 7.044 9.642 1.00 85.19 70 GLN A C 1
ATOM 500 O O . GLN A 1 70 ? -10.760 6.934 10.777 1.00 85.19 70 GLN A O 1
ATOM 505 N N . LYS A 1 71 ? -11.059 7.482 8.622 1.00 87.81 71 LYS A N 1
ATOM 506 C CA . LYS A 1 71 ? -12.484 7.841 8.754 1.00 87.81 71 LYS A CA 1
ATOM 507 C C . LYS A 1 71 ? -13.423 6.639 8.623 1.00 87.81 71 LYS A C 1
ATOM 509 O O . LYS A 1 71 ? -14.590 6.730 8.994 1.00 87.81 71 LYS A O 1
ATOM 514 N N . VAL A 1 72 ? -12.943 5.531 8.063 1.00 85.88 72 VAL A N 1
ATOM 515 C CA . VAL A 1 72 ? -13.735 4.319 7.822 1.00 85.88 72 VAL A CA 1
ATOM 516 C C . VAL A 1 72 ? -13.563 3.354 8.992 1.00 85.88 72 VAL A C 1
ATOM 518 O O . VAL A 1 72 ? -12.482 3.232 9.561 1.00 85.88 72 VAL A O 1
ATOM 521 N N . SER A 1 73 ? -14.625 2.630 9.358 1.00 88.44 73 SER A N 1
ATOM 522 C CA . SER A 1 73 ? -14.527 1.650 10.439 1.00 88.44 73 SER A CA 1
ATOM 523 C C . SER A 1 73 ? -13.524 0.531 10.093 1.00 88.44 73 SER A C 1
ATOM 525 O O . SER A 1 73 ? -13.544 0.016 8.967 1.00 88.44 73 SER A O 1
ATOM 527 N N . PRO A 1 74 ? -12.684 0.084 11.050 1.00 79.31 74 PRO A N 1
ATOM 528 C CA . PRO A 1 74 ? -11.664 -0.942 10.803 1.00 79.31 74 PRO A CA 1
ATOM 529 C C . PRO A 1 74 ? -12.229 -2.242 10.215 1.00 79.31 74 PRO A C 1
ATOM 531 O O . PRO A 1 74 ? -11.5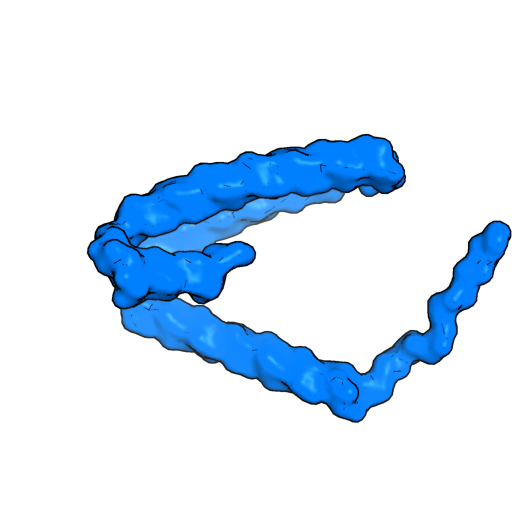83 -2.893 9.396 1.00 79.31 74 PRO A O 1
ATOM 534 N N . VAL A 1 75 ? -13.460 -2.598 10.599 1.00 86.19 75 VAL A N 1
ATOM 535 C CA . VAL A 1 75 ? -14.172 -3.784 10.100 1.00 86.19 75 VAL A CA 1
ATOM 536 C C . VAL A 1 75 ? -14.480 -3.661 8.606 1.00 86.19 75 VAL A C 1
ATOM 538 O O . VAL A 1 75 ? -14.205 -4.590 7.850 1.00 86.19 75 VAL A O 1
ATOM 541 N N . ARG A 1 76 ? -14.997 -2.508 8.153 1.00 85.75 76 ARG A N 1
ATOM 542 C CA . ARG A 1 76 ? -15.295 -2.279 6.729 1.00 85.75 76 ARG A CA 1
ATOM 543 C C . ARG A 1 76 ? -14.017 -2.223 5.901 1.00 85.75 76 ARG A C 1
ATOM 545 O O . ARG A 1 76 ? -13.967 -2.826 4.836 1.00 85.75 76 ARG A O 1
ATOM 552 N N . LEU A 1 77 ? -12.975 -1.566 6.412 1.00 83.56 77 LEU A N 1
ATOM 553 C CA . LEU A 1 77 ? -11.679 -1.493 5.736 1.00 83.56 77 LEU A CA 1
ATOM 554 C C . LEU A 1 77 ? -11.065 -2.888 5.539 1.00 83.56 77 LEU A C 1
ATOM 556 O O . LEU A 1 77 ? -10.592 -3.211 4.451 1.00 83.56 77 LEU A O 1
ATOM 560 N N . ARG A 1 78 ? -11.135 -3.743 6.569 1.00 82.75 78 ARG A N 1
ATOM 561 C CA . ARG A 1 78 ? -10.677 -5.136 6.494 1.00 82.75 78 ARG A CA 1
ATOM 562 C C . ARG A 1 78 ? -11.490 -5.959 5.492 1.00 82.75 78 ARG A C 1
ATOM 564 O O . ARG A 1 78 ? -10.897 -6.742 4.758 1.00 82.75 78 ARG A O 1
ATOM 571 N N . LEU A 1 79 ? -12.812 -5.773 5.437 1.00 88.19 79 LEU A N 1
ATOM 572 C CA . LEU A 1 79 ? -13.680 -6.473 4.485 1.00 88.19 79 LEU A CA 1
ATOM 573 C C . LEU A 1 79 ? -13.361 -6.078 3.038 1.00 88.19 79 LEU A C 1
ATOM 575 O O . LEU A 1 79 ? -13.185 -6.954 2.198 1.00 88.19 79 LEU A O 1
ATOM 579 N N . VAL A 1 80 ? -13.205 -4.780 2.758 1.00 89.00 80 VAL A N 1
ATOM 580 C CA . VAL A 1 80 ? -12.807 -4.288 1.426 1.00 89.00 80 VAL A CA 1
ATOM 581 C C . VAL A 1 80 ? -11.459 -4.875 1.011 1.00 89.00 80 VAL A C 1
ATOM 583 O O . VAL A 1 80 ? -11.321 -5.387 -0.098 1.00 89.00 80 VAL A O 1
ATOM 586 N N . LEU A 1 81 ? -10.477 -4.864 1.916 1.00 85.62 81 LEU A N 1
ATOM 587 C CA . LEU A 1 81 ? -9.162 -5.444 1.660 1.00 85.62 81 LEU A CA 1
ATOM 588 C C . LEU A 1 81 ? -9.243 -6.954 1.377 1.00 85.62 81 LEU A C 1
ATOM 590 O O . LEU A 1 81 ? -8.610 -7.427 0.437 1.00 85.62 81 LEU A O 1
ATOM 594 N N . ALA A 1 82 ? -10.055 -7.699 2.132 1.00 87.06 82 ALA A N 1
ATOM 595 C CA . ALA A 1 82 ? -10.266 -9.128 1.904 1.00 87.06 82 ALA A CA 1
ATOM 596 C C . ALA A 1 82 ? -10.885 -9.416 0.525 1.00 87.06 82 ALA A C 1
ATOM 598 O O . ALA A 1 82 ? -10.417 -10.313 -0.174 1.00 87.06 82 ALA A O 1
ATOM 599 N N . VAL A 1 83 ? -11.883 -8.631 0.102 1.00 93.81 83 VAL A N 1
ATOM 600 C CA . VAL A 1 83 ? -12.513 -8.767 -1.224 1.00 93.81 83 VAL A CA 1
ATOM 601 C C . VAL A 1 83 ? -11.509 -8.495 -2.345 1.00 93.81 83 VAL A C 1
ATOM 603 O O . VAL A 1 83 ? -11.425 -9.279 -3.286 1.00 93.81 83 VAL A O 1
ATOM 606 N N . ILE A 1 84 ? -10.703 -7.432 -2.237 1.00 90.25 84 ILE A N 1
ATOM 607 C CA . ILE A 1 84 ? -9.666 -7.111 -3.233 1.00 90.25 84 ILE A CA 1
ATOM 608 C C . ILE A 1 84 ? -8.659 -8.261 -3.359 1.00 90.25 84 ILE A C 1
ATOM 610 O O . ILE A 1 84 ? -8.344 -8.688 -4.468 1.00 90.25 84 ILE A O 1
ATOM 614 N N . VAL A 1 85 ? -8.173 -8.787 -2.231 1.00 88.12 85 VAL A N 1
ATOM 615 C CA . VAL A 1 85 ? -7.222 -9.909 -2.223 1.00 88.12 85 VAL A CA 1
ATOM 616 C C . VAL A 1 85 ? -7.838 -11.157 -2.854 1.00 88.12 85 VAL A C 1
ATOM 618 O O . VAL A 1 85 ? -7.181 -11.804 -3.668 1.00 88.12 85 VAL A O 1
ATOM 621 N N . LEU A 1 86 ? -9.099 -11.470 -2.538 1.00 92.50 86 LEU A N 1
ATOM 622 C CA . LEU A 1 86 ? -9.810 -12.610 -3.119 1.00 92.50 86 LEU A CA 1
ATOM 623 C C . LEU A 1 86 ? -9.948 -12.480 -4.644 1.00 92.50 86 LEU A C 1
ATOM 625 O O . LEU A 1 86 ? -9.700 -13.445 -5.364 1.00 92.50 86 LEU A O 1
ATOM 629 N N . LEU A 1 87 ? -10.282 -11.286 -5.143 1.00 94.06 87 LEU A N 1
ATOM 630 C CA . LEU A 1 87 ? -10.372 -11.015 -6.581 1.00 94.06 87 LEU A CA 1
ATOM 631 C C . LEU A 1 87 ? -9.019 -11.180 -7.283 1.00 94.06 87 LEU A C 1
ATOM 633 O O . LEU A 1 87 ? -8.953 -11.781 -8.353 1.00 94.06 87 LEU A O 1
ATOM 637 N N . ILE A 1 88 ? -7.930 -10.688 -6.682 1.00 91.25 88 ILE A N 1
ATOM 638 C CA . ILE A 1 88 ? -6.576 -10.849 -7.234 1.00 91.25 88 ILE A CA 1
ATOM 639 C C . ILE A 1 88 ? -6.178 -12.326 -7.253 1.00 91.25 88 ILE A C 1
ATOM 641 O O . ILE A 1 88 ? -5.671 -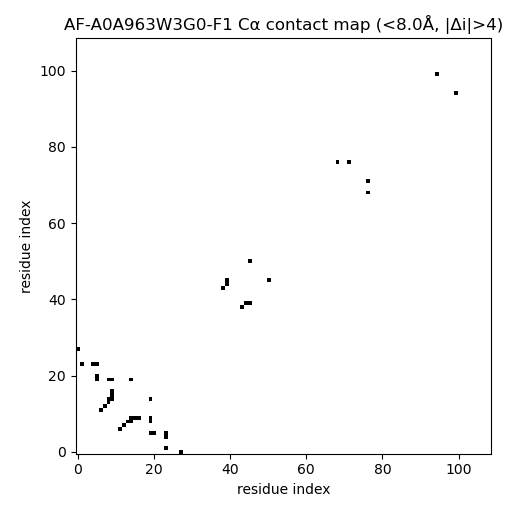12.804 -8.266 1.00 91.25 88 ILE A O 1
ATOM 645 N N . ALA A 1 89 ? -6.434 -13.056 -6.167 1.00 89.25 89 ALA A N 1
ATOM 646 C CA . ALA A 1 89 ? -6.158 -14.486 -6.089 1.00 89.25 89 ALA A CA 1
ATOM 647 C C . ALA A 1 89 ? -6.928 -15.265 -7.167 1.00 89.25 89 ALA A C 1
ATOM 649 O O . ALA A 1 89 ? -6.342 -16.099 -7.853 1.00 89.25 89 ALA A O 1
ATOM 650 N N . MET A 1 90 ? -8.208 -14.941 -7.377 1.00 92.50 90 MET A N 1
ATOM 651 C CA . MET A 1 90 ? -9.021 -15.532 -8.440 1.00 92.50 90 MET A CA 1
ATOM 652 C C . MET A 1 90 ? -8.475 -15.185 -9.831 1.00 92.50 90 MET A C 1
ATOM 654 O O . MET A 1 90 ? -8.322 -16.079 -10.658 1.00 92.50 90 MET A O 1
ATOM 658 N N . ARG A 1 91 ? -8.121 -13.917 -10.087 1.00 89.62 91 ARG A N 1
ATOM 659 C CA . ARG A 1 91 ? -7.520 -13.495 -11.363 1.00 89.62 91 ARG A CA 1
ATOM 660 C C . ARG A 1 91 ? -6.230 -14.259 -11.651 1.00 89.62 91 ARG A C 1
ATOM 662 O O . ARG A 1 91 ? -6.035 -14.701 -12.777 1.00 89.62 91 ARG A O 1
ATOM 669 N N . LEU A 1 92 ? -5.363 -14.417 -10.652 1.00 88.06 92 LEU A N 1
ATOM 670 C CA . LEU A 1 92 ? -4.124 -15.181 -10.791 1.00 88.06 92 LEU A CA 1
ATOM 671 C C . LEU A 1 92 ? -4.418 -16.658 -11.067 1.00 88.06 92 LEU A C 1
ATOM 673 O O . LEU A 1 92 ? -3.855 -17.206 -12.006 1.00 88.06 92 LEU A O 1
ATOM 677 N N . ALA A 1 93 ? -5.337 -17.277 -10.321 1.00 88.06 93 ALA A N 1
ATOM 678 C CA . ALA A 1 93 ? -5.727 -18.674 -10.519 1.00 88.06 93 ALA A CA 1
ATOM 679 C C . ALA A 1 93 ? -6.303 -18.937 -11.921 1.00 88.06 93 ALA A C 1
ATOM 681 O O . ALA A 1 93 ? -5.966 -19.937 -12.549 1.00 88.06 93 ALA A O 1
ATOM 682 N N . VAL A 1 94 ? -7.121 -18.020 -12.444 1.00 87.75 94 VAL A N 1
ATOM 683 C CA . VAL A 1 94 ? -7.618 -18.095 -13.825 1.00 87.75 94 VAL A CA 1
ATOM 684 C C . VAL A 1 94 ? -6.486 -17.849 -14.823 1.00 87.75 94 VAL A C 1
ATOM 686 O O . VAL A 1 94 ? -6.387 -18.576 -15.803 1.00 87.75 94 VAL A O 1
ATOM 689 N N . GLY A 1 95 ? -5.591 -16.892 -14.559 1.00 80.75 95 GLY A N 1
ATOM 690 C CA . GLY A 1 95 ? -4.411 -16.623 -15.389 1.00 80.75 95 GLY A CA 1
ATOM 691 C C . GLY A 1 95 ? -3.416 -17.787 -15.468 1.00 80.75 95 GLY A C 1
ATOM 692 O O . GLY A 1 95 ? -2.687 -17.887 -16.443 1.00 80.75 95 GLY A O 1
ATOM 693 N N . LEU A 1 96 ? -3.416 -18.693 -14.484 1.00 76.38 96 LEU A N 1
ATOM 694 C CA . LEU A 1 96 ? -2.669 -19.957 -14.520 1.00 76.38 96 LEU A CA 1
ATOM 695 C C . LEU A 1 96 ? -3.310 -21.006 -15.446 1.00 76.38 96 LEU A C 1
ATOM 697 O O . LEU A 1 96 ? -2.605 -21.867 -15.967 1.00 76.38 96 LEU A O 1
ATOM 701 N N . GLY A 1 97 ? -4.632 -20.958 -15.634 1.00 72.19 97 GLY A N 1
ATOM 702 C CA . GLY A 1 97 ? -5.372 -21.865 -16.519 1.00 72.19 97 GLY A CA 1
ATOM 703 C C . GLY A 1 97 ? -5.588 -21.324 -17.937 1.00 72.19 97 GLY A C 1
ATOM 704 O O . GLY A 1 97 ? -5.814 -22.102 -18.864 1.00 72.19 97 GLY A O 1
ATOM 705 N N . TYR A 1 98 ? -5.522 -20.004 -18.120 1.00 69.50 98 TYR A N 1
ATOM 706 C CA . TYR A 1 98 ? -5.642 -19.349 -19.419 1.00 69.50 98 TYR A CA 1
ATOM 707 C C . TYR A 1 98 ? -4.293 -19.372 -20.141 1.00 69.50 98 TYR A C 1
ATOM 709 O O . TYR A 1 98 ? -3.258 -19.073 -19.548 1.00 69.50 98 TYR A O 1
ATOM 717 N N . ARG A 1 99 ? -4.293 -19.747 -21.425 1.00 60.69 99 ARG A N 1
ATOM 718 C CA . ARG A 1 99 ? -3.063 -19.766 -22.225 1.00 60.69 99 ARG A CA 1
ATOM 719 C C . ARG A 1 99 ? -2.455 -18.355 -22.259 1.00 60.69 99 ARG A C 1
ATOM 721 O O . ARG A 1 99 ? -3.201 -17.415 -22.530 1.00 60.69 99 ARG A O 1
ATOM 728 N N . PRO A 1 100 ? -1.146 -18.201 -21.994 1.00 65.88 100 PRO A N 1
ATOM 729 C CA . PRO A 1 100 ? -0.473 -16.919 -22.154 1.00 65.88 100 PRO A CA 1
ATOM 730 C C . PRO A 1 100 ? -0.572 -16.465 -23.618 1.00 65.88 100 PRO A C 1
ATOM 732 O O . PRO A 1 100 ? -0.348 -17.267 -24.524 1.00 65.88 100 PRO A O 1
ATOM 735 N N . ASP A 1 101 ? -0.906 -15.191 -23.841 1.00 62.44 101 ASP A N 1
ATO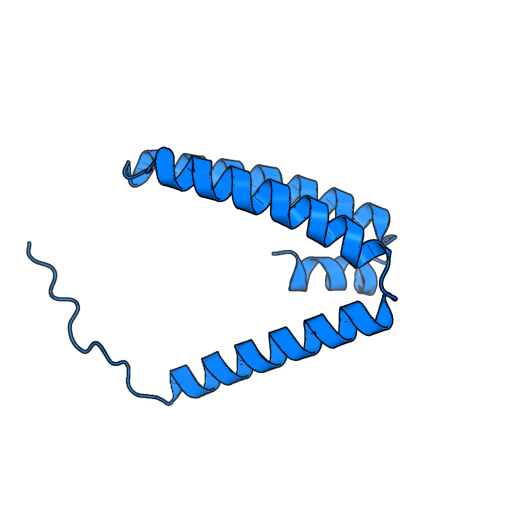M 736 C CA . ASP A 1 101 ? -1.017 -14.598 -25.184 1.00 62.44 101 ASP A CA 1
ATOM 737 C C . ASP A 1 101 ? 0.345 -14.483 -25.9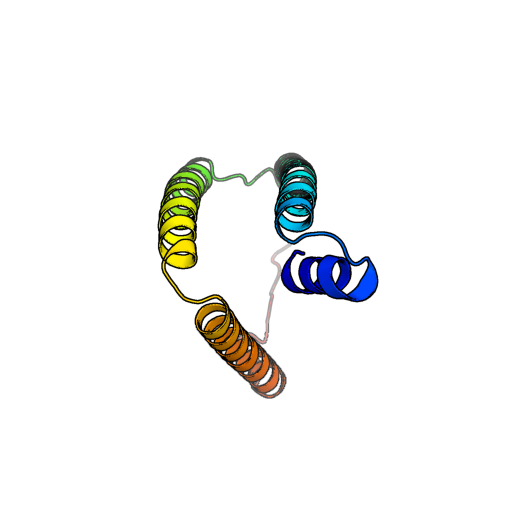06 1.0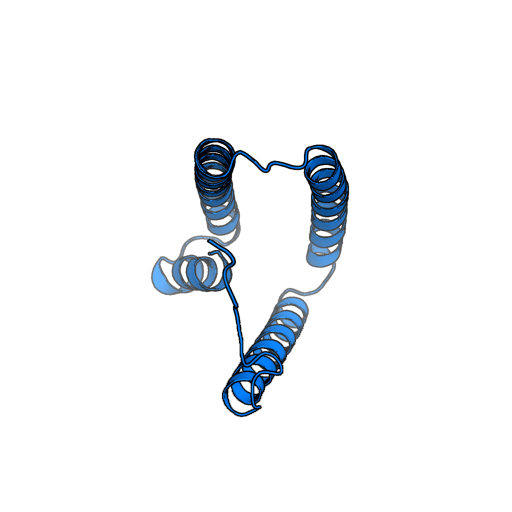0 62.44 101 ASP A C 1
ATOM 739 O O . ASP A 1 101 ? 0.384 -14.345 -27.127 1.00 62.44 101 ASP A O 1
ATOM 743 N N . GLU A 1 102 ? 1.474 -14.600 -25.193 1.00 61.59 102 GLU A N 1
ATOM 744 C CA . GLU A 1 102 ? 2.816 -14.545 -25.785 1.00 61.59 102 GLU A CA 1
ATOM 745 C C . GLU A 1 102 ? 3.548 -15.891 -25.697 1.00 61.59 102 GLU A C 1
ATOM 747 O O . GLU A 1 102 ? 3.924 -16.359 -24.623 1.00 61.59 102 GLU A O 1
ATOM 752 N N . ILE A 1 103 ? 3.771 -16.506 -26.864 1.00 59.31 103 ILE A N 1
ATOM 753 C CA . ILE A 1 103 ? 4.464 -17.796 -27.029 1.00 59.31 103 ILE A CA 1
ATOM 754 C C . ILE A 1 103 ? 5.983 -17.599 -27.265 1.00 59.31 103 ILE A C 1
ATOM 756 O O . ILE A 1 103 ? 6.745 -18.556 -27.159 1.00 59.31 103 ILE A O 1
ATOM 760 N N . TYR A 1 104 ? 6.471 -16.376 -27.528 1.00 52.03 104 TYR A N 1
ATOM 761 C CA . TYR A 1 104 ? 7.873 -16.152 -27.914 1.00 52.03 104 TYR A CA 1
ATOM 762 C C . TYR A 1 104 ? 8.477 -14.865 -27.338 1.00 52.03 104 TYR A C 1
ATOM 764 O O . TYR A 1 104 ? 8.285 -13.781 -27.878 1.00 52.03 104 TYR A O 1
ATOM 772 N N . THR A 1 105 ? 9.323 -14.991 -26.313 1.00 56.53 105 THR A N 1
ATOM 773 C CA . THR A 1 105 ? 10.373 -13.997 -26.043 1.00 56.53 105 THR A CA 1
ATOM 774 C C . THR A 1 105 ? 11.554 -14.316 -26.961 1.00 56.53 105 THR A C 1
ATOM 776 O O . THR A 1 105 ? 12.471 -15.041 -26.582 1.00 56.53 105 THR A O 1
ATOM 779 N N . VAL A 1 106 ? 11.522 -13.840 -28.207 1.00 56.41 106 VAL A N 1
ATOM 780 C CA . VAL A 1 106 ? 12.721 -13.864 -29.059 1.00 56.41 106 VAL A CA 1
ATOM 781 C C . VAL A 1 106 ? 13.664 -12.757 -28.590 1.00 56.41 106 VAL A C 1
ATOM 783 O O . VAL A 1 106 ? 13.452 -11.586 -28.883 1.00 56.41 106 VAL A O 1
ATOM 786 N N . MET A 1 107 ? 14.695 -13.124 -27.823 1.00 57.16 107 MET A N 1
ATOM 787 C CA . MET A 1 107 ? 15.882 -12.282 -27.632 1.00 57.16 107 MET A CA 1
ATOM 788 C C . MET A 1 107 ? 16.599 -12.150 -28.985 1.00 57.16 107 MET A C 1
ATOM 790 O O . MET A 1 107 ? 17.018 -13.177 -29.525 1.00 57.16 107 MET A O 1
ATOM 794 N N . PRO A 1 108 ? 16.790 -10.943 -29.545 1.00 55.66 108 PRO A N 1
ATOM 795 C CA . PRO A 1 108 ? 17.870 -10.724 -30.493 1.00 55.66 108 PRO A CA 1
ATOM 796 C C . PRO A 1 108 ? 19.176 -10.644 -29.687 1.00 55.66 108 PRO A C 1
ATOM 798 O O . PRO A 1 108 ? 19.237 -9.908 -28.699 1.00 55.66 108 PRO A O 1
ATOM 801 N N . LEU A 1 109 ? 20.171 -11.451 -30.075 1.00 47.34 109 LEU A N 1
ATOM 802 C CA . LEU A 1 109 ? 21.553 -11.347 -29.586 1.00 47.34 109 LEU A CA 1
ATOM 803 C C . LEU A 1 109 ? 22.151 -9.960 -29.858 1.00 47.34 109 LEU A C 1
ATOM 805 O O . LEU A 1 109 ? 21.820 -9.380 -30.918 1.00 47.34 109 LEU A O 1
#